Protein AF-A0AAW5Q6F2-F1 (afdb_monomer_lite)

Organism: NCBI:txid321318

Radius of gyration: 12.66 Å; chains: 1; bounding box: 20×30×31 Å

Foldseek 3Di:
DQDPQQWDWDFDWDDDPNDIHTDDTQDIDNDPVSVVVSVVVSVVVVVVVVVD

Secondary structure (DSSP, 8-state):
---TT--EEEEEEEEETTEEEEEEEEEEESSHHHHHHHHHHHHHHHHHHHT-

Structure (mmCIF, N/CA/C/O backbone):
data_AF-A0AAW5Q6F2-F1
#
_entry.id   AF-A0AAW5Q6F2-F1
#
loop_
_atom_site.group_PDB
_atom_site.id
_atom_site.type_symbol
_atom_site.label_atom_id
_atom_site.label_alt_id
_atom_site.label_comp_id
_atom_site.label_asym_id
_atom_site.label_entity_id
_atom_site.label_seq_id
_atom_site.pdbx_PDB_ins_code
_atom_site.Cartn_x
_atom_site.Cartn_y
_atom_site.Cartn_z
_atom_site.occupancy
_atom_site.B_iso_or_equiv
_atom_site.auth_seq_id
_atom_site.auth_comp_id
_atom_site.auth_asym_id
_atom_site.auth_atom_id
_atom_site.pdbx_PDB_model_num
ATOM 1 N N . MET A 1 1 ? 6.494 -14.595 -1.297 1.00 42.75 1 MET A N 1
ATOM 2 C CA . MET A 1 1 ? 6.507 -15.229 -2.630 1.00 42.75 1 MET A CA 1
ATOM 3 C C . MET A 1 1 ? 6.157 -14.140 -3.636 1.00 42.75 1 MET A C 1
ATOM 5 O O . MET A 1 1 ? 4.999 -13.740 -3.647 1.00 42.75 1 MET A O 1
ATOM 9 N N . PRO A 1 2 ? 7.110 -13.574 -4.393 1.00 45.09 2 PRO A N 1
ATOM 10 C CA . PRO A 1 2 ? 6.756 -12.763 -5.554 1.00 45.09 2 PRO A CA 1
ATOM 11 C C . PRO A 1 2 ? 6.025 -13.681 -6.539 1.00 45.09 2 PRO A C 1
ATOM 13 O O . PRO A 1 2 ? 6.495 -14.787 -6.813 1.00 45.09 2 PRO A O 1
ATOM 16 N N . THR A 1 3 ? 4.853 -13.281 -7.021 1.00 49.56 3 THR A N 1
ATOM 17 C CA . THR A 1 3 ? 4.202 -13.986 -8.130 1.00 49.56 3 THR A CA 1
ATOM 18 C C . THR A 1 3 ? 5.090 -13.847 -9.371 1.00 49.56 3 THR A C 1
ATOM 20 O O . THR A 1 3 ? 5.840 -12.876 -9.490 1.00 49.56 3 THR A O 1
ATOM 23 N N . GLY A 1 4 ? 5.044 -14.812 -10.295 1.00 58.50 4 GLY A N 1
ATOM 24 C CA . GLY A 1 4 ? 5.927 -14.893 -11.475 1.00 58.50 4 GLY A CA 1
ATOM 25 C C . GLY A 1 4 ? 5.927 -13.687 -12.438 1.00 58.50 4 GLY A C 1
ATOM 26 O O . GLY A 1 4 ? 6.564 -13.761 -13.479 1.00 58.50 4 GLY A O 1
ATOM 27 N N . SER A 1 5 ? 5.242 -12.586 -12.106 1.00 60.56 5 SER A N 1
ATOM 28 C CA . SER A 1 5 ? 5.188 -11.315 -12.838 1.00 60.56 5 SER A CA 1
ATOM 29 C C . SER A 1 5 ? 6.043 -10.185 -12.235 1.00 60.56 5 SER A C 1
ATOM 31 O O . SER A 1 5 ? 5.996 -9.067 -12.746 1.00 60.56 5 SER A O 1
ATOM 33 N N . GLY A 1 6 ? 6.759 -10.420 -11.125 1.00 66.56 6 GLY A N 1
ATOM 34 C CA . GLY A 1 6 ? 7.609 -9.403 -10.477 1.00 66.56 6 GLY A CA 1
ATOM 35 C C . GLY A 1 6 ? 6.845 -8.260 -9.795 1.00 66.56 6 GLY A C 1
ATOM 36 O O . GLY A 1 6 ? 7.430 -7.227 -9.484 1.00 66.56 6 GLY A O 1
ATOM 37 N N . ALA A 1 7 ? 5.541 -8.432 -9.566 1.00 81.56 7 ALA A N 1
ATOM 38 C CA . ALA A 1 7 ? 4.690 -7.393 -9.002 1.00 81.56 7 ALA A CA 1
ATOM 39 C C . ALA A 1 7 ? 4.768 -7.351 -7.465 1.00 81.56 7 ALA A C 1
ATOM 41 O O . ALA A 1 7 ? 4.702 -8.383 -6.795 1.00 81.56 7 ALA A O 1
ATOM 42 N N . THR A 1 8 ? 4.838 -6.148 -6.905 1.00 87.62 8 THR A N 1
ATOM 43 C CA . THR A 1 8 ? 4.754 -5.846 -5.474 1.00 87.62 8 THR A CA 1
ATOM 44 C C . THR A 1 8 ? 3.402 -5.207 -5.181 1.00 87.62 8 THR A C 1
ATOM 46 O O . THR A 1 8 ? 3.166 -4.057 -5.541 1.00 87.62 8 THR A O 1
ATOM 49 N N . GLY A 1 9 ? 2.504 -5.944 -4.530 1.00 89.06 9 GLY A N 1
ATOM 50 C CA . GLY A 1 9 ? 1.221 -5.405 -4.075 1.00 89.06 9 GLY A CA 1
ATOM 51 C C . GLY A 1 9 ? 1.405 -4.413 -2.925 1.00 89.06 9 GLY A C 1
ATOM 52 O O . GLY A 1 9 ? 2.081 -4.720 -1.945 1.00 89.06 9 GLY A O 1
ATOM 53 N N . VAL A 1 10 ? 0.785 -3.239 -3.029 1.00 90.06 10 VAL A N 1
ATOM 54 C CA . VAL A 1 10 ? 0.792 -2.192 -2.002 1.00 90.06 10 VAL A CA 1
ATOM 55 C C . VAL A 1 10 ? -0.612 -2.063 -1.420 1.00 90.06 10 VAL A C 1
ATOM 57 O O . VAL A 1 10 ? -1.600 -1.906 -2.139 1.00 90.06 10 VAL A O 1
ATOM 60 N N . GLN A 1 11 ? -0.707 -2.140 -0.096 1.00 93.12 11 GLN A N 1
ATOM 61 C CA . GLN A 1 11 ? -1.965 -2.111 0.645 1.00 93.12 11 GLN A CA 1
ATOM 62 C C . GLN A 1 11 ? -1.881 -1.103 1.785 1.00 93.12 11 GLN A C 1
ATOM 64 O O . GLN A 1 11 ? -0.837 -0.954 2.420 1.00 93.12 11 GLN A O 1
ATOM 69 N N . LEU A 1 12 ? -3.002 -0.446 2.064 1.00 90.19 12 LEU A N 1
ATOM 70 C CA . LEU A 1 12 ? -3.189 0.346 3.266 1.00 90.19 12 LEU A CA 1
ATOM 71 C C . LEU A 1 12 ? -3.874 -0.520 4.319 1.00 90.19 12 LEU A C 1
ATOM 73 O O . LEU A 1 12 ? -4.943 -1.089 4.083 1.00 90.19 12 LEU A O 1
ATOM 77 N N . VAL A 1 13 ? -3.254 -0.606 5.489 1.00 91.31 13 VAL A N 1
ATOM 78 C CA . VAL A 1 13 ? -3.726 -1.426 6.602 1.00 91.31 13 VAL A CA 1
ATOM 79 C C . VAL A 1 13 ? -3.895 -0.571 7.845 1.00 91.31 13 VAL A C 1
ATOM 81 O O . VAL A 1 13 ? -3.164 0.394 8.052 1.00 91.31 13 VAL A O 1
ATOM 84 N N . GLU A 1 14 ? -4.855 -0.939 8.679 1.00 89.56 14 GLU A N 1
ATOM 85 C CA . GLU A 1 14 ? -5.133 -0.278 9.946 1.00 89.56 14 GLU A CA 1
ATOM 86 C C . GLU A 1 14 ? -5.153 -1.308 11.073 1.00 89.56 14 GLU A C 1
ATOM 88 O O . GLU A 1 14 ? -5.648 -2.423 10.911 1.00 89.56 14 GLU A O 1
ATOM 93 N N . TRP A 1 15 ? -4.626 -0.928 12.231 1.00 89.12 15 TRP A N 1
ATOM 94 C CA . TRP A 1 15 ? -4.738 -1.723 13.445 1.00 89.12 15 TRP A CA 1
ATOM 95 C C . TRP A 1 15 ? -6.030 -1.379 14.183 1.00 89.12 15 TRP A C 1
ATOM 97 O O . TRP A 1 15 ? -6.167 -0.280 14.712 1.00 89.12 15 TRP A O 1
ATOM 107 N N . VAL A 1 16 ? -6.966 -2.327 14.255 1.00 88.56 16 VAL A N 1
ATOM 108 C CA . VAL A 1 16 ? -8.259 -2.150 14.929 1.00 88.56 16 VAL A CA 1
ATOM 109 C C . VAL A 1 16 ? -8.541 -3.338 15.837 1.00 88.56 16 VAL A C 1
ATOM 111 O O . VAL A 1 16 ? -8.536 -4.486 15.397 1.00 88.56 16 VAL A O 1
ATOM 114 N N . GLY A 1 17 ? -8.792 -3.065 17.121 1.00 85.62 17 GLY A N 1
ATOM 115 C CA . GLY A 1 17 ? -9.231 -4.086 18.080 1.00 85.62 17 GLY A CA 1
ATOM 116 C C . GLY A 1 17 ? -8.256 -5.258 18.239 1.00 85.62 17 GLY A C 1
ATOM 117 O O . GLY A 1 17 ? -8.684 -6.401 18.368 1.00 85.62 17 GLY A O 1
ATOM 118 N N . GLY A 1 18 ? -6.947 -4.993 18.173 1.00 93.62 18 GLY A N 1
ATOM 119 C CA . GLY A 1 18 ? -5.916 -6.026 18.300 1.00 93.62 18 GLY A CA 1
ATOM 120 C C . GLY A 1 18 ? -5.654 -6.833 17.023 1.00 93.62 18 GLY A C 1
ATOM 121 O O . GLY A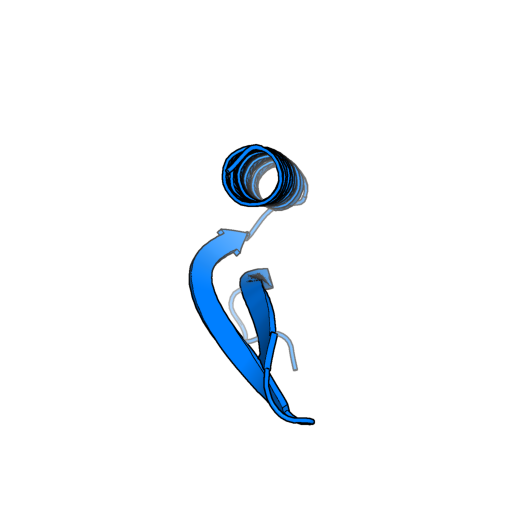 1 18 ? -4.989 -7.866 17.085 1.00 93.62 18 GLY A O 1
ATOM 122 N N . ARG A 1 19 ? -6.183 -6.403 15.871 1.00 93.19 19 ARG A N 1
ATOM 123 C CA . ARG A 1 19 ? -5.974 -7.064 14.578 1.00 93.19 19 ARG A CA 1
ATOM 124 C C . ARG A 1 19 ? -5.580 -6.064 13.501 1.00 93.19 19 ARG A C 1
ATOM 126 O O . ARG A 1 19 ? -6.007 -4.913 13.516 1.00 93.19 19 ARG A O 1
ATOM 133 N N . LEU A 1 20 ? -4.792 -6.540 12.544 1.00 92.19 20 LEU A N 1
ATOM 134 C CA . LEU A 1 20 ? -4.393 -5.791 11.360 1.00 92.19 20 LEU A CA 1
ATOM 135 C C . LEU A 1 20 ? -5.444 -6.022 10.266 1.00 92.19 20 LEU A C 1
ATOM 137 O O . LEU A 1 20 ? -5.662 -7.152 9.831 1.00 92.19 20 LEU A O 1
ATOM 141 N N . VAL A 1 21 ? -6.136 -4.959 9.870 1.00 92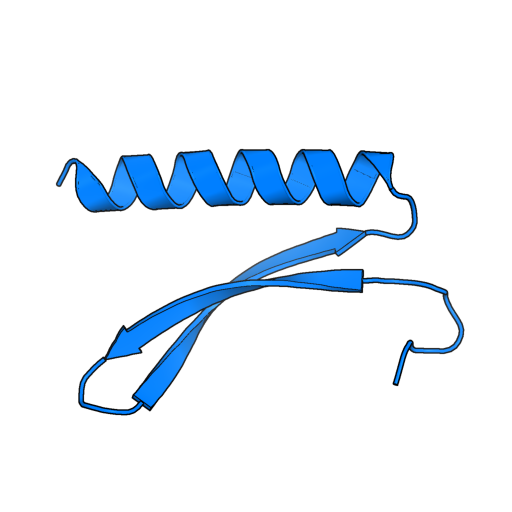.00 21 VAL A N 1
ATOM 142 C CA . VAL A 1 21 ? -7.246 -4.979 8.915 1.00 92.00 21 VAL A CA 1
ATOM 143 C C . VAL A 1 21 ? -6.818 -4.244 7.654 1.00 92.00 21 VAL A C 1
ATOM 145 O O . VAL A 1 21 ? -6.422 -3.082 7.705 1.00 92.00 21 VAL A O 1
ATOM 148 N N . VAL A 1 22 ? -6.916 -4.907 6.504 1.00 90.38 22 VAL A N 1
ATOM 149 C CA . VAL A 1 22 ? -6.682 -4.259 5.209 1.00 90.38 22 VAL A CA 1
ATOM 150 C C . VAL A 1 22 ? -7.842 -3.312 4.918 1.00 90.38 22 VAL A C 1
ATOM 152 O O . VAL A 1 22 ? -8.999 -3.729 4.918 1.00 90.38 22 VAL A O 1
ATOM 155 N N . ARG A 1 23 ? -7.538 -2.033 4.694 1.00 89.81 23 ARG A N 1
ATOM 156 C CA . ARG A 1 23 ? -8.528 -0.999 4.370 1.00 89.81 23 ARG A CA 1
ATOM 157 C C . ARG A 1 23 ? -8.685 -0.799 2.877 1.00 89.81 23 ARG A C 1
ATOM 159 O O . ARG A 1 23 ? -9.806 -0.699 2.396 1.00 89.81 23 ARG A O 1
ATOM 166 N N . GLU A 1 24 ? -7.571 -0.757 2.157 1.00 90.12 24 GLU A N 1
ATOM 167 C CA . GLU A 1 24 ? -7.559 -0.463 0.727 1.00 90.12 24 GLU A CA 1
ATOM 168 C C . GLU A 1 24 ? -6.382 -1.173 0.055 1.00 90.12 24 GLU A C 1
ATOM 170 O O . GLU A 1 24 ? -5.284 -1.253 0.610 1.00 90.12 24 GLU A O 1
ATOM 175 N N . HIS A 1 25 ? -6.600 -1.679 -1.157 1.00 93.00 25 HIS A N 1
ATOM 176 C CA . HIS A 1 25 ? -5.522 -2.116 -2.036 1.00 93.00 25 HIS A CA 1
ATOM 177 C C . HIS A 1 25 ? -5.173 -0.965 -2.980 1.00 93.00 25 HIS A C 1
ATOM 179 O O . HIS A 1 25 ? -5.995 -0.575 -3.803 1.00 93.00 25 HIS A O 1
ATOM 185 N N . LEU A 1 26 ? -3.963 -0.420 -2.842 1.00 88.81 26 LEU A N 1
ATOM 186 C CA . LEU A 1 26 ? -3.524 0.765 -3.582 1.00 88.81 26 LE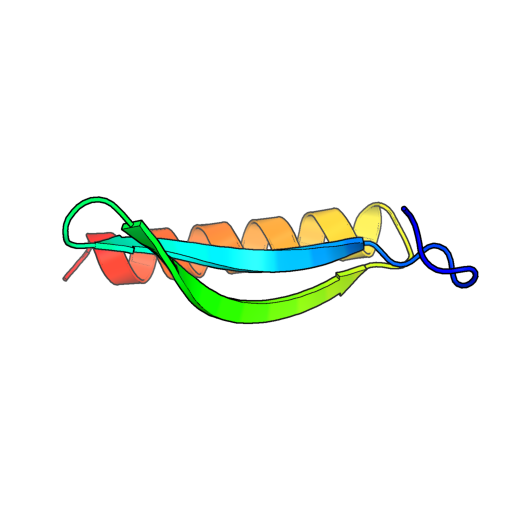U A CA 1
ATOM 187 C C . LEU A 1 26 ? -3.047 0.428 -5.000 1.00 88.81 26 LEU A C 1
ATOM 189 O O . LEU A 1 26 ? -3.104 1.281 -5.879 1.00 88.81 26 LEU A O 1
ATOM 193 N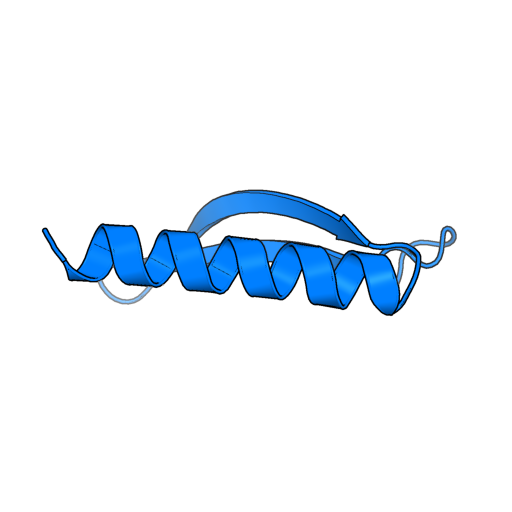 N . GLY A 1 27 ? -2.591 -0.804 -5.234 1.00 90.69 27 GLY A N 1
ATOM 194 C CA . GLY A 1 27 ? -2.165 -1.268 -6.551 1.00 90.69 27 GLY A CA 1
ATOM 195 C C . GLY A 1 27 ? -1.012 -2.260 -6.478 1.00 90.69 27 GLY A C 1
ATOM 196 O O . GLY A 1 27 ? -0.561 -2.640 -5.401 1.00 90.69 27 GLY A O 1
ATOM 197 N N . SER A 1 28 ? -0.523 -2.682 -7.641 1.00 90.81 28 SER A N 1
ATOM 198 C CA . SER A 1 28 ? 0.647 -3.552 -7.770 1.00 90.81 28 SER A CA 1
ATOM 199 C C . SER A 1 28 ? 1.732 -2.838 -8.569 1.00 90.81 28 SER A C 1
ATOM 201 O O . SER A 1 28 ? 1.465 -2.364 -9.666 1.00 90.81 28 SER A O 1
ATOM 203 N N . ALA A 1 29 ? 2.935 -2.746 -8.009 1.00 90.44 29 ALA A N 1
ATOM 204 C CA . ALA A 1 29 ? 4.094 -2.142 -8.652 1.00 90.44 29 ALA A CA 1
ATOM 205 C C . ALA A 1 29 ? 4.976 -3.205 -9.301 1.00 90.44 29 ALA A C 1
ATOM 207 O O . ALA A 1 29 ? 5.416 -4.139 -8.640 1.00 90.44 29 ALA A O 1
ATOM 208 N N . HIS A 1 30 ? 5.287 -3.034 -10.574 1.00 88.56 30 HIS A N 1
ATOM 209 C CA . HIS A 1 30 ? 6.190 -3.886 -11.341 1.00 88.56 30 HIS A CA 1
ATOM 210 C C . HIS A 1 30 ? 7.582 -3.261 -11.489 1.00 88.56 30 HIS A C 1
ATOM 212 O O . HIS A 1 30 ? 8.531 -3.936 -11.884 1.00 88.56 30 HIS A O 1
ATOM 218 N N . THR A 1 31 ? 7.719 -1.979 -11.142 1.00 88.75 31 THR A N 1
ATOM 219 C CA . THR A 1 31 ? 8.986 -1.246 -11.158 1.00 88.75 31 THR A CA 1
ATOM 220 C C . THR A 1 31 ? 9.222 -0.500 -9.840 1.00 88.75 31 THR A C 1
ATOM 222 O O . THR A 1 31 ? 8.267 -0.159 -9.134 1.00 88.75 31 THR A O 1
ATOM 225 N N . PRO A 1 32 ? 10.483 -0.177 -9.493 1.00 88.88 32 PRO A N 1
ATOM 226 C CA . PRO A 1 32 ? 10.776 0.658 -8.327 1.00 88.88 32 PRO A CA 1
ATOM 227 C C . PRO A 1 32 ? 10.109 2.042 -8.382 1.00 88.88 32 PRO A C 1
ATOM 229 O O . PRO A 1 32 ? 9.726 2.578 -7.344 1.00 88.88 32 PRO A O 1
ATOM 232 N N . GLY A 1 33 ? 9.938 2.610 -9.583 1.00 91.56 33 GLY A N 1
ATOM 233 C CA . GLY A 1 33 ? 9.257 3.893 -9.781 1.00 91.56 33 GLY A CA 1
ATOM 234 C C . GLY A 1 3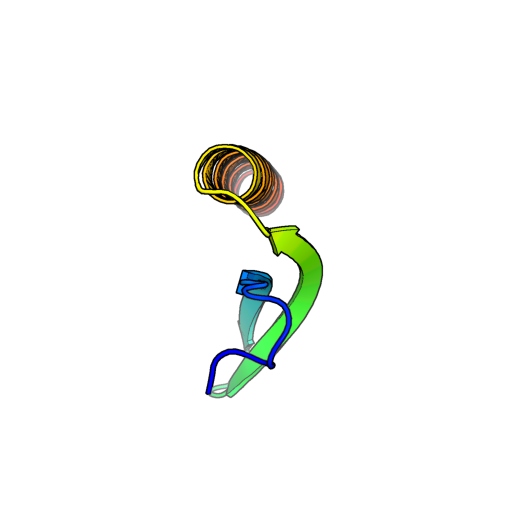3 ? 7.761 3.818 -9.473 1.00 91.56 33 GLY A C 1
ATOM 235 O O . GLY A 1 33 ? 7.235 4.673 -8.763 1.00 91.56 33 GLY A O 1
ATOM 236 N N . GLU A 1 34 ? 7.088 2.759 -9.927 1.00 91.25 34 GLU A N 1
ATOM 237 C CA . GLU A 1 34 ? 5.689 2.494 -9.569 1.00 91.25 34 GLU A CA 1
ATOM 238 C C . GLU A 1 34 ? 5.527 2.266 -8.065 1.00 91.25 34 GLU A C 1
ATOM 240 O O . GLU A 1 34 ? 4.589 2.782 -7.460 1.00 91.25 34 GLU A O 1
ATOM 245 N N . LEU A 1 35 ? 6.467 1.551 -7.438 1.00 91.31 35 LEU A N 1
ATOM 246 C CA . LEU A 1 35 ? 6.443 1.326 -5.996 1.00 91.31 35 LEU A CA 1
ATOM 247 C C . LEU A 1 35 ? 6.566 2.647 -5.228 1.00 91.31 35 LEU A C 1
ATOM 249 O O . LEU A 1 35 ? 5.790 2.891 -4.306 1.00 91.31 35 LEU A O 1
ATOM 253 N N . ALA A 1 36 ? 7.498 3.517 -5.624 1.00 93.12 36 ALA A N 1
ATOM 254 C CA . ALA A 1 36 ? 7.654 4.834 -5.016 1.00 93.12 36 ALA A CA 1
ATOM 255 C C . ALA A 1 36 ? 6.383 5.687 -5.168 1.00 93.12 36 ALA A C 1
ATOM 257 O O . ALA A 1 36 ? 5.936 6.292 -4.195 1.00 93.12 36 ALA A O 1
ATOM 258 N N . ALA A 1 37 ? 5.753 5.676 -6.348 1.00 94.19 37 ALA A N 1
ATOM 259 C CA . ALA A 1 37 ? 4.497 6.386 -6.581 1.00 94.19 37 ALA A CA 1
ATOM 260 C C . ALA A 1 37 ? 3.362 5.870 -5.678 1.00 94.19 37 ALA A C 1
ATOM 262 O O . ALA A 1 37 ? 2.673 6.667 -5.039 1.00 94.19 37 ALA A O 1
ATOM 263 N N . LEU A 1 38 ? 3.199 4.546 -5.559 1.00 93.44 38 LEU A N 1
ATOM 264 C CA . LEU A 1 38 ? 2.191 3.946 -4.678 1.00 93.44 38 LEU A CA 1
ATOM 265 C C . LEU A 1 38 ? 2.451 4.262 -3.198 1.00 93.44 38 LEU A C 1
ATOM 267 O O . LEU A 1 38 ? 1.505 4.505 -2.448 1.00 93.44 38 LEU A O 1
ATOM 271 N N . ILE A 1 39 ? 3.717 4.310 -2.774 1.00 92.31 39 ILE A N 1
ATOM 272 C CA . ILE A 1 39 ? 4.095 4.704 -1.410 1.00 92.31 39 ILE A CA 1
ATOM 273 C C . ILE A 1 39 ? 3.741 6.171 -1.139 1.00 92.31 39 ILE A C 1
ATOM 275 O O . ILE A 1 39 ? 3.207 6.478 -0.073 1.00 92.31 39 ILE A O 1
ATOM 279 N N . GLU A 1 40 ? 4.001 7.084 -2.075 1.00 94.75 40 GLU A N 1
ATOM 280 C CA . GLU A 1 40 ? 3.636 8.496 -1.904 1.00 94.75 40 GLU A CA 1
ATOM 281 C C . GLU A 1 40 ? 2.117 8.688 -1.817 1.00 94.75 40 GLU A C 1
ATOM 283 O O . GLU A 1 40 ? 1.634 9.408 -0.938 1.00 94.75 40 GLU A O 1
ATOM 288 N N . VAL A 1 41 ? 1.345 7.968 -2.636 1.00 92.50 41 VAL A N 1
ATOM 289 C CA . VAL A 1 41 ? -0.121 7.940 -2.515 1.00 92.50 41 VAL A CA 1
ATOM 290 C C . VAL A 1 41 ? -0.543 7.414 -1.139 1.00 92.50 41 VAL A C 1
ATOM 292 O O . VAL A 1 41 ? -1.385 8.030 -0.481 1.00 92.50 41 VAL A O 1
ATOM 295 N N . ALA A 1 42 ? 0.068 6.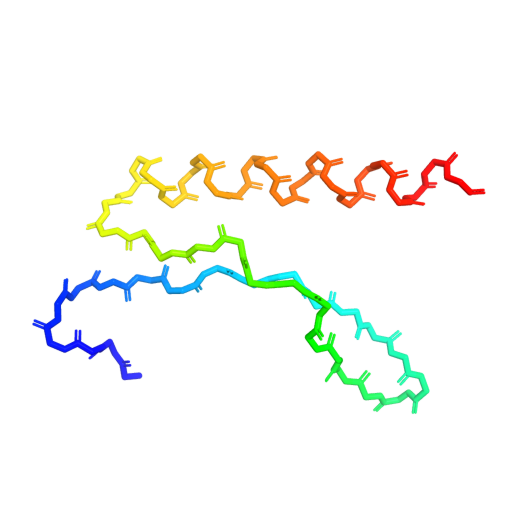327 -0.654 1.00 90.50 42 ALA A N 1
ATOM 296 C CA . ALA A 1 42 ? -0.221 5.777 0.671 1.00 90.50 42 ALA A CA 1
ATOM 297 C C . ALA A 1 42 ? 0.014 6.812 1.785 1.00 90.50 42 ALA A C 1
ATOM 299 O O . ALA A 1 42 ? -0.839 6.997 2.656 1.00 90.50 42 ALA A O 1
ATOM 300 N N . LYS A 1 43 ? 1.137 7.540 1.734 1.00 90.69 43 LYS A N 1
ATOM 301 C CA . LYS A 1 43 ? 1.465 8.601 2.701 1.00 90.69 43 LYS A CA 1
ATOM 302 C C . LYS A 1 43 ? 0.432 9.726 2.688 1.00 90.69 43 LYS A C 1
ATOM 304 O O . LYS A 1 43 ? 0.009 10.164 3.757 1.00 90.69 43 LYS A O 1
ATOM 309 N N . GLN A 1 44 ? -0.001 10.173 1.509 1.00 91.06 44 GLN A N 1
ATOM 310 C CA . GLN A 1 44 ? -1.034 11.208 1.383 1.00 91.06 44 GLN A CA 1
ATOM 311 C C . GLN A 1 44 ? -2.369 10.753 1.985 1.00 91.06 44 GLN A C 1
ATOM 313 O O . GLN A 1 44 ? -3.015 11.523 2.696 1.00 91.06 44 GLN A O 1
ATOM 318 N N . ARG A 1 45 ? -2.761 9.491 1.766 1.00 87.44 45 ARG A N 1
ATOM 319 C CA . ARG A 1 45 ? -3.974 8.908 2.363 1.00 87.44 45 ARG A CA 1
ATOM 320 C C . ARG A 1 45 ? -3.891 8.865 3.888 1.00 87.44 45 ARG A C 1
ATOM 322 O O . ARG A 1 45 ? -4.824 9.314 4.548 1.00 87.44 45 ARG A O 1
ATOM 329 N N . ILE A 1 46 ? -2.771 8.401 4.446 1.00 86.88 46 ILE A N 1
ATOM 330 C CA . ILE A 1 46 ? -2.557 8.352 5.904 1.00 86.88 46 ILE A CA 1
ATOM 331 C C . ILE A 1 46 ? -2.629 9.757 6.510 1.00 86.88 46 ILE A C 1
ATOM 333 O O . ILE A 1 46 ? -3.310 9.962 7.514 1.00 86.88 46 ILE A O 1
ATOM 337 N N . GLN A 1 47 ? -1.982 10.746 5.887 1.00 88.56 47 GLN A N 1
ATOM 338 C CA . GLN A 1 47 ? -2.042 12.134 6.353 1.00 88.56 47 GLN A CA 1
ATOM 339 C C . GLN A 1 47 ? -3.457 12.718 6.275 1.00 88.56 47 GLN A C 1
ATOM 341 O O . GLN A 1 47 ? -3.858 13.452 7.175 1.00 88.56 47 GLN A O 1
ATOM 346 N N . ALA A 1 48 ? -4.222 12.391 5.231 1.00 83.31 48 ALA A N 1
ATOM 347 C CA . ALA A 1 48 ? -5.612 12.821 5.109 1.00 83.31 48 ALA A CA 1
ATOM 348 C C . ALA A 1 48 ? -6.509 12.204 6.198 1.00 83.31 48 ALA A C 1
ATOM 350 O O . ALA A 1 48 ? -7.395 12.887 6.706 1.00 83.31 48 ALA A O 1
ATOM 351 N N . ILE A 1 49 ? -6.262 10.945 6.578 1.00 79.31 49 ILE A N 1
ATOM 352 C CA . ILE A 1 49 ? -6.984 10.259 7.661 1.00 79.31 49 ILE A CA 1
ATOM 353 C C . ILE A 1 49 ? -6.614 10.858 9.023 1.00 79.31 49 ILE A C 1
ATOM 355 O O . ILE A 1 49 ? -7.501 11.162 9.806 1.00 79.31 49 ILE A O 1
ATOM 359 N N . SER A 1 50 ? -5.324 11.088 9.288 1.00 71.88 50 SER A N 1
ATOM 360 C CA . SER A 1 50 ? -4.840 11.627 10.570 1.00 71.88 50 SER A CA 1
ATOM 361 C C . SER A 1 50 ? -5.223 13.091 10.827 1.00 71.88 50 SER A C 1
ATOM 363 O O . SER A 1 50 ? -5.053 13.567 11.947 1.00 71.88 50 SER A O 1
ATOM 365 N N . ARG A 1 51 ? -5.659 13.832 9.801 1.00 67.06 51 ARG A N 1
ATOM 366 C CA . ARG A 1 51 ? -6.111 15.229 9.923 1.00 67.06 51 ARG A CA 1
ATOM 367 C C . ARG A 1 51 ? -7.618 15.365 10.183 1.00 67.06 51 ARG A C 1
ATOM 369 O O . ARG A 1 51 ? -8.097 16.496 10.234 1.00 67.06 51 ARG A O 1
ATOM 376 N N . ARG A 1 52 ? -8.354 14.258 10.300 1.00 54.09 52 ARG A N 1
ATOM 377 C CA . ARG A 1 52 ? -9.746 14.234 10.773 1.00 54.09 52 ARG A CA 1
ATOM 378 C C . ARG A 1 52 ? -9.801 13.900 12.253 1.00 54.09 52 ARG A C 1
ATOM 380 O O . ARG A 1 52 ? -10.720 14.442 12.898 1.00 54.09 52 ARG A O 1
#

pLDDT: mean 84.33, std 13.29, range [42.75, 94.75]

Sequence (52 aa):
MPTGSGATGVQLVEWVGGRLVVREHLGSAHTPGELAALIEVAKQRIQAISRR